Protein AF-A0A3M1AF67-F1 (afdb_monomer_lite)

pLDDT: mean 84.78, std 12.03, range [39.09, 96.94]

Sequence (93 aa):
LGQHGVLSGIRRANGRVEVRKLSPQIPARAVKDIIGCGDAFGAAFVVHYLTHGDFFGASRFATQIATLNTNFIGSLTRDKFEKEIQPYANTAT

Secondary structure (DSSP, 8-state):
-GGG-EEEEEE-TTS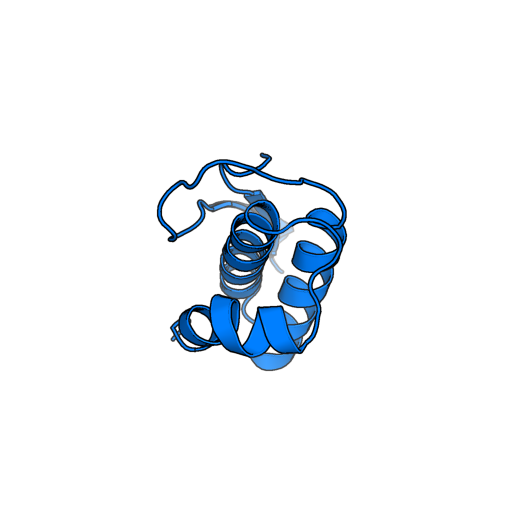PEEEEEE--SS--------TTHHHHHHHHHHHHHHHH--HHHHHHHHHHHHHHHTTSSSS--HHHIIIIIHHHHTT--

Radius of gyration: 13.39 Å; chains: 1; bounding box: 32×24×40 Å

Structure (mmCIF, N/CA/C/O backbone):
data_AF-A0A3M1AF67-F1
#
_entry.id   AF-A0A3M1AF67-F1
#
loop_
_atom_site.group_PDB
_atom_site.id
_atom_site.type_symbol
_atom_site.label_atom_id
_atom_site.label_alt_id
_atom_site.label_comp_id
_atom_site.label_asym_id
_atom_site.label_entity_id
_atom_site.label_seq_id
_atom_site.pdbx_PDB_ins_code
_atom_site.Cartn_x
_atom_site.Cartn_y
_atom_site.Cartn_z
_atom_site.occupancy
_atom_site.B_iso_or_equiv
_atom_site.auth_seq_id
_atom_site.auth_comp_id
_atom_site.auth_asym_id
_atom_site.auth_atom_id
_atom_site.pdbx_PDB_model_num
ATOM 1 N N . LEU A 1 1 ? 5.772 7.890 5.013 1.00 80.31 1 LEU A N 1
ATOM 2 C CA . LEU A 1 1 ? 7.175 8.265 5.315 1.00 80.31 1 LEU A CA 1
ATOM 3 C C . LEU A 1 1 ? 8.060 7.975 4.093 1.00 80.31 1 LEU A C 1
ATOM 5 O O . LEU A 1 1 ? 9.136 7.399 4.228 1.00 80.31 1 LEU A O 1
ATOM 9 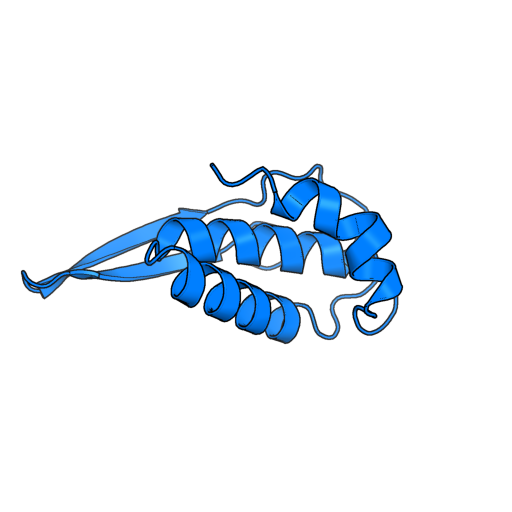N N . GLY A 1 2 ? 7.592 8.326 2.886 1.00 78.69 2 GLY A N 1
ATOM 10 C CA . GLY A 1 2 ? 8.180 7.820 1.639 1.00 78.69 2 GLY A CA 1
ATOM 11 C C . GLY A 1 2 ? 8.261 6.287 1.617 1.00 78.69 2 GLY A C 1
ATOM 12 O O . GLY A 1 2 ? 7.406 5.611 2.189 1.00 78.69 2 GLY A O 1
ATOM 13 N N . GLN A 1 3 ? 9.342 5.759 1.044 1.00 75.94 3 GLN A N 1
ATOM 14 C CA . GLN A 1 3 ? 9.663 4.324 1.008 1.00 75.94 3 GLN A CA 1
ATOM 15 C C . GLN A 1 3 ? 9.940 3.688 2.384 1.00 75.94 3 GLN A C 1
ATOM 17 O O . GLN A 1 3 ? 10.104 2.480 2.485 1.00 75.94 3 GLN A O 1
ATOM 22 N N . HIS A 1 4 ? 10.013 4.472 3.465 1.00 81.62 4 HIS A N 1
ATOM 23 C CA . HIS A 1 4 ? 10.305 3.956 4.809 1.00 81.62 4 HIS A CA 1
ATOM 24 C C . HIS A 1 4 ? 9.055 3.514 5.577 1.00 81.62 4 HIS A C 1
ATOM 26 O O . HIS A 1 4 ? 9.144 3.174 6.758 1.00 81.62 4 HIS A O 1
ATOM 32 N N . GLY A 1 5 ? 7.889 3.541 4.929 1.00 88.38 5 GLY A N 1
ATOM 33 C CA . GLY A 1 5 ? 6.644 3.032 5.489 1.00 88.38 5 GLY A CA 1
ATOM 34 C C . GLY A 1 5 ? 5.577 4.092 5.725 1.00 88.38 5 GLY A C 1
ATOM 35 O O . GLY A 1 5 ? 5.626 5.196 5.179 1.00 88.38 5 GLY A O 1
ATOM 36 N N . VAL A 1 6 ? 4.606 3.767 6.572 1.00 94.31 6 VAL A N 1
ATOM 37 C CA . VAL A 1 6 ? 3.419 4.587 6.841 1.00 94.31 6 VAL A CA 1
ATOM 38 C C . VAL A 1 6 ? 3.115 4.655 8.338 1.00 94.31 6 VAL A C 1
ATOM 40 O O . VAL A 1 6 ? 3.440 3.744 9.101 1.00 94.31 6 VAL A O 1
ATOM 43 N N . LEU A 1 7 ? 2.502 5.761 8.758 1.00 96.06 7 LEU A N 1
ATOM 44 C CA . LEU A 1 7 ? 1.823 5.864 10.045 1.00 96.06 7 LEU A CA 1
ATOM 45 C C . LEU A 1 7 ? 0.332 5.658 9.793 1.00 96.06 7 LEU A C 1
ATOM 47 O O . LEU A 1 7 ? -0.293 6.474 9.120 1.00 96.06 7 LEU A O 1
ATOM 51 N N . SER A 1 8 ? -0.218 4.575 10.326 1.00 95.69 8 SER A N 1
ATOM 52 C CA . SER A 1 8 ? -1.630 4.230 10.180 1.00 95.69 8 SER A CA 1
ATOM 53 C C . SER A 1 8 ? -2.336 4.392 11.512 1.00 95.69 8 SER A C 1
ATOM 55 O O . SER A 1 8 ? -1.859 3.876 12.522 1.00 95.69 8 SER A O 1
ATOM 57 N N . GLY A 1 9 ? -3.472 5.086 11.516 1.00 96.50 9 GLY A N 1
ATOM 58 C CA . GLY A 1 9 ? -4.271 5.325 12.713 1.00 96.50 9 GLY A CA 1
ATOM 59 C C . GLY A 1 9 ? -5.741 4.998 12.489 1.00 96.50 9 GLY A C 1
ATOM 60 O O . GLY A 1 9 ? -6.307 5.404 11.479 1.00 96.50 9 GLY A O 1
ATOM 61 N N . ILE A 1 10 ? -6.363 4.298 13.438 1.00 96.50 10 ILE A N 1
ATOM 62 C CA . ILE A 1 10 ? -7.806 4.032 13.443 1.00 96.50 10 ILE A CA 1
ATOM 63 C C . ILE A 1 10 ? -8.402 4.380 14.807 1.00 96.50 10 ILE A C 1
ATOM 65 O O . ILE A 1 10 ? -7.841 4.051 15.855 1.00 96.50 10 ILE A O 1
ATOM 69 N N . ARG A 1 11 ? -9.560 5.048 14.806 1.00 96.69 11 ARG A N 1
ATOM 70 C CA . ARG A 1 11 ? -10.360 5.252 16.017 1.00 96.69 11 ARG A CA 1
ATOM 71 C C . ARG A 1 11 ? -11.215 4.010 16.262 1.00 96.69 11 ARG A C 1
ATOM 73 O O . ARG A 1 11 ? -11.990 3.605 15.402 1.00 96.69 11 ARG A O 1
ATOM 80 N N . ARG A 1 12 ? -11.067 3.403 17.435 1.00 93.94 12 ARG A N 1
ATOM 81 C CA . ARG A 1 12 ? -11.869 2.260 17.885 1.00 93.94 12 ARG A CA 1
ATOM 82 C C . ARG A 1 12 ? -13.216 2.737 18.437 1.00 93.94 12 ARG A C 1
ATOM 84 O O . ARG A 1 12 ? -13.364 3.898 18.813 1.00 93.94 12 ARG A O 1
ATOM 91 N N . ALA A 1 13 ? -14.181 1.821 18.541 1.00 93.75 13 ALA A N 1
ATOM 92 C CA . ALA A 1 13 ? -15.525 2.115 19.050 1.00 93.75 13 ALA A CA 1
ATOM 93 C C . ALA A 1 13 ? -15.523 2.711 20.472 1.00 93.75 13 ALA A C 1
ATOM 95 O O . ALA A 1 13 ? -16.354 3.548 20.796 1.00 93.75 13 ALA A O 1
ATOM 96 N N . ASN A 1 14 ? -14.536 2.352 21.300 1.00 95.31 14 ASN A N 1
ATOM 97 C CA . ASN A 1 14 ? -14.342 2.910 22.643 1.00 95.31 14 ASN A CA 1
ATOM 98 C C . ASN A 1 14 ? -13.708 4.319 22.655 1.00 95.31 14 ASN A C 1
ATOM 100 O O . ASN A 1 14 ? -13.237 4.776 23.693 1.00 95.31 14 ASN A O 1
ATOM 104 N N . GLY A 1 15 ? -13.608 4.980 21.500 1.00 94.88 15 GLY A N 1
ATOM 105 C CA . GLY A 1 15 ? -13.038 6.316 21.355 1.00 94.88 15 GLY A CA 1
ATOM 106 C C . GLY A 1 15 ? -11.508 6.374 21.349 1.00 94.88 15 GLY A C 1
ATOM 107 O O . GLY A 1 15 ? -10.966 7.419 20.983 1.00 94.88 15 GLY A O 1
ATOM 108 N N . ARG A 1 16 ? -10.797 5.286 21.683 1.00 96.25 16 ARG A N 1
ATOM 109 C CA . ARG A 1 16 ? -9.325 5.250 21.660 1.00 96.25 16 ARG A CA 1
ATOM 110 C C . ARG A 1 16 ? -8.813 5.256 20.223 1.00 96.25 16 ARG A C 1
ATOM 112 O O . ARG A 1 16 ? -9.363 4.583 19.353 1.00 96.25 16 ARG A O 1
ATOM 119 N N . VAL A 1 17 ? -7.733 5.993 19.986 1.00 96.38 17 VAL A N 1
ATOM 120 C CA . VAL A 1 17 ? -7.008 5.964 18.713 1.00 96.38 17 VAL A CA 1
ATOM 121 C C . VAL A 1 17 ? -5.863 4.976 18.844 1.00 96.38 17 VAL A C 1
ATOM 123 O O . VAL A 1 17 ? -5.035 5.088 19.745 1.00 96.38 17 VAL A O 1
ATOM 126 N N . GLU A 1 18 ? -5.827 4.004 17.947 1.00 96.94 18 GLU A N 1
ATOM 127 C CA . GLU A 1 18 ? -4.701 3.095 17.808 1.00 96.94 18 GLU A CA 1
ATOM 128 C C . GLU A 1 18 ? -3.857 3.538 16.619 1.00 96.94 18 GLU A C 1
ATOM 130 O O . GLU A 1 18 ? -4.387 3.696 15.520 1.00 96.94 18 GLU A O 1
ATOM 135 N N . VAL A 1 19 ? -2.554 3.724 16.835 1.00 96.81 19 VAL A N 1
ATOM 136 C CA . VAL A 1 19 ? -1.596 4.136 15.802 1.00 96.81 19 VAL A CA 1
ATOM 137 C C . VAL A 1 19 ? -0.500 3.086 15.685 1.00 96.81 19 VAL A C 1
ATOM 139 O O . VAL A 1 19 ? 0.050 2.645 16.692 1.00 96.81 19 VAL A O 1
ATOM 142 N N . ARG A 1 20 ? -0.152 2.702 14.455 1.00 95.50 20 ARG A N 1
ATOM 143 C CA . ARG A 1 20 ? 0.962 1.797 14.158 1.00 95.50 20 ARG A CA 1
ATOM 144 C C . ARG A 1 20 ? 1.862 2.407 13.092 1.00 95.50 20 ARG A C 1
ATOM 146 O O . ARG A 1 20 ? 1.381 2.901 12.074 1.00 95.50 20 ARG A O 1
ATOM 153 N N . LYS A 1 21 ? 3.176 2.324 13.305 1.00 94.19 21 LYS A N 1
ATOM 154 C CA . LYS A 1 21 ? 4.163 2.511 12.239 1.00 94.19 21 LYS A CA 1
ATOM 155 C C . LYS A 1 21 ? 4.344 1.177 11.526 1.00 94.19 21 LYS A C 1
ATOM 157 O O . LYS A 1 21 ? 4.687 0.185 12.164 1.00 94.19 21 LYS A O 1
ATOM 162 N N . LEU A 1 22 ? 4.104 1.156 10.222 1.00 91.88 22 LEU A N 1
ATOM 163 C CA . LEU A 1 22 ? 4.243 -0.033 9.388 1.00 91.88 22 LEU A CA 1
ATOM 164 C C . LEU A 1 22 ? 5.348 0.210 8.369 1.00 91.88 22 LEU A C 1
ATOM 166 O O . LEU A 1 22 ? 5.366 1.250 7.716 1.00 91.88 22 LEU A O 1
ATOM 170 N N . SER A 1 23 ? 6.255 -0.752 8.242 1.00 86.44 23 SER A N 1
ATOM 171 C CA . SER A 1 23 ? 7.343 -0.721 7.265 1.00 86.44 23 SER A CA 1
ATOM 172 C C . SER A 1 23 ? 7.016 -1.635 6.080 1.00 86.44 23 SER A C 1
ATOM 174 O O . SER A 1 23 ? 6.311 -2.634 6.268 1.00 86.44 23 SER A O 1
ATOM 176 N N . PRO A 1 24 ? 7.533 -1.345 4.873 1.00 80.44 24 PRO A N 1
ATOM 177 C CA . PRO A 1 24 ? 7.434 -2.272 3.755 1.00 80.44 24 PRO A CA 1
ATOM 178 C C . PRO A 1 24 ? 8.160 -3.575 4.106 1.00 80.44 24 PRO A C 1
ATOM 180 O O . PRO A 1 24 ? 9.237 -3.547 4.698 1.00 80.44 24 PRO A O 1
ATOM 183 N N . GLN A 1 25 ? 7.588 -4.715 3.723 1.00 81.19 25 GLN A N 1
ATOM 184 C CA . GLN A 1 25 ? 8.229 -6.031 3.874 1.00 81.19 25 GLN A CA 1
ATOM 185 C C . GLN A 1 25 ? 8.870 -6.489 2.562 1.00 81.19 25 GLN A C 1
ATOM 187 O O . GLN A 1 25 ? 8.833 -7.664 2.213 1.00 81.19 25 GLN A O 1
ATOM 192 N N . ILE A 1 26 ? 9.430 -5.539 1.819 1.00 74.50 26 ILE A N 1
ATOM 193 C CA . ILE A 1 26 ? 10.160 -5.796 0.583 1.00 74.50 26 ILE A CA 1
ATOM 194 C C . ILE A 1 26 ? 11.574 -5.221 0.713 1.00 74.50 26 ILE A C 1
ATOM 196 O O . ILE A 1 26 ? 11.748 -4.209 1.400 1.00 74.50 26 ILE A O 1
ATOM 200 N N . PRO A 1 27 ? 12.589 -5.839 0.082 1.00 72.19 27 PRO A N 1
ATOM 201 C CA . PRO A 1 27 ? 13.943 -5.305 0.094 1.00 72.19 27 PRO A CA 1
ATOM 202 C C . PRO A 1 27 ? 13.975 -3.878 -0.455 1.00 72.19 27 PRO A C 1
ATOM 204 O O . PRO A 1 27 ? 13.332 -3.586 -1.466 1.00 72.19 27 PRO A O 1
ATOM 207 N N . ALA A 1 28 ? 14.756 -3.006 0.184 1.00 68.00 28 ALA A N 1
ATOM 208 C CA . ALA A 1 28 ? 15.017 -1.678 -0.349 1.00 68.00 28 ALA A CA 1
ATOM 209 C C . ALA A 1 28 ? 15.682 -1.810 -1.728 1.00 68.00 28 ALA A C 1
ATOM 211 O O . ALA A 1 28 ? 16.688 -2.504 -1.885 1.00 68.00 28 ALA A O 1
ATOM 212 N N . ARG A 1 29 ? 15.101 -1.155 -2.731 1.00 76.88 29 ARG A N 1
ATOM 213 C CA . ARG A 1 29 ? 15.627 -1.071 -4.096 1.00 76.88 29 ARG A CA 1
ATOM 214 C C . ARG A 1 29 ? 15.880 0.395 -4.437 1.00 76.88 29 ARG A C 1
ATOM 216 O O . ARG A 1 29 ? 15.394 1.292 -3.752 1.00 76.88 29 ARG A O 1
ATOM 223 N N . ALA A 1 30 ? 16.672 0.639 -5.478 1.00 79.94 30 ALA A N 1
ATOM 224 C CA . ALA A 1 30 ? 16.895 1.996 -5.960 1.00 79.94 30 ALA A CA 1
ATOM 225 C C . ALA A 1 30 ? 15.572 2.599 -6.460 1.00 79.94 30 ALA A C 1
ATOM 227 O O . ALA A 1 30 ? 14.958 2.063 -7.385 1.00 79.94 30 ALA A O 1
ATOM 228 N N . VAL A 1 31 ? 15.162 3.714 -5.850 1.00 83.06 31 VAL A N 1
ATOM 229 C CA . VAL A 1 31 ? 14.003 4.507 -6.276 1.00 83.06 31 VAL A CA 1
ATOM 230 C C . VAL A 1 31 ? 14.278 5.058 -7.673 1.00 83.06 31 VAL A C 1
ATOM 232 O O . VAL A 1 31 ? 15.255 5.776 -7.872 1.00 83.06 31 VAL A O 1
ATOM 235 N N . LYS A 1 32 ? 13.425 4.705 -8.635 1.00 86.25 32 LYS A N 1
ATOM 236 C CA . LYS A 1 32 ? 13.495 5.170 -10.028 1.00 86.25 32 LYS A CA 1
ATOM 237 C C . LYS A 1 32 ? 12.510 6.295 -10.313 1.00 86.25 32 LYS A C 1
ATOM 239 O O . LYS A 1 32 ? 12.826 7.193 -11.082 1.00 86.25 32 LYS A O 1
ATOM 244 N N . ASP A 1 33 ? 11.332 6.232 -9.704 1.00 85.44 33 ASP A N 1
ATOM 245 C CA . ASP A 1 33 ? 10.255 7.207 -9.856 1.00 85.44 33 ASP A CA 1
ATOM 246 C C . ASP A 1 33 ? 9.439 7.241 -8.558 1.00 85.44 33 ASP A C 1
ATOM 248 O O . ASP A 1 33 ? 9.435 6.280 -7.794 1.00 85.44 33 ASP A O 1
ATOM 252 N N . ILE A 1 34 ? 8.761 8.346 -8.280 1.00 87.69 34 ILE A N 1
ATOM 253 C CA . ILE A 1 34 ? 7.847 8.486 -7.138 1.00 87.69 34 ILE A CA 1
ATOM 254 C C . ILE A 1 34 ? 6.423 8.840 -7.573 1.00 87.69 34 ILE A C 1
ATOM 256 O O . ILE A 1 34 ? 5.503 8.822 -6.749 1.00 87.69 34 ILE A O 1
ATOM 260 N N . ILE A 1 35 ? 6.226 9.150 -8.855 1.00 88.56 35 ILE A N 1
ATOM 261 C CA . ILE A 1 35 ? 4.937 9.546 -9.409 1.00 88.56 35 ILE A CA 1
ATOM 262 C C . ILE A 1 35 ? 3.928 8.405 -9.221 1.00 88.56 35 ILE A C 1
ATOM 264 O O . ILE A 1 35 ? 4.219 7.228 -9.434 1.00 88.56 35 ILE A O 1
ATOM 268 N N . GLY A 1 36 ? 2.727 8.756 -8.757 1.00 86.12 36 GLY A N 1
ATOM 269 C CA . GLY A 1 36 ? 1.628 7.810 -8.556 1.00 86.12 36 GLY A CA 1
ATOM 270 C C . GLY A 1 36 ? 1.780 6.859 -7.362 1.00 86.12 36 GLY A C 1
ATOM 271 O O . GLY A 1 36 ? 0.890 6.045 -7.136 1.00 86.12 36 GLY A O 1
ATOM 272 N N . CYS A 1 37 ? 2.844 6.947 -6.550 1.00 88.62 37 CYS A N 1
ATOM 273 C CA . CYS A 1 37 ? 2.994 6.067 -5.379 1.00 88.62 37 CYS A CA 1
ATOM 274 C C . CYS A 1 37 ? 1.892 6.286 -4.328 1.00 88.62 37 CYS A C 1
ATOM 276 O O . CYS A 1 37 ? 1.484 5.337 -3.661 1.00 88.62 37 CYS A O 1
ATOM 278 N N . GLY A 1 38 ? 1.397 7.521 -4.192 1.00 89.88 38 GLY A N 1
ATOM 279 C CA . GLY A 1 38 ? 0.256 7.842 -3.328 1.00 89.88 38 GLY A CA 1
ATOM 280 C C . GLY A 1 38 ? -1.061 7.261 -3.848 1.00 89.88 38 GLY A C 1
ATOM 281 O O . GLY A 1 38 ? -1.817 6.676 -3.075 1.00 89.88 38 GLY A O 1
ATOM 282 N N . ASP A 1 39 ? -1.300 7.342 -5.158 1.00 90.88 39 ASP A N 1
ATOM 283 C CA . ASP A 1 39 ? -2.498 6.777 -5.792 1.00 90.88 39 ASP A CA 1
ATOM 284 C C . ASP A 1 39 ? -2.493 5.248 -5.705 1.00 90.88 39 ASP A C 1
ATOM 286 O O . ASP A 1 39 ? -3.489 4.635 -5.321 1.00 90.88 39 ASP A O 1
ATOM 290 N N . ALA A 1 40 ? -1.338 4.632 -5.973 1.00 89.19 40 ALA A N 1
ATOM 291 C CA . ALA A 1 40 ? -1.134 3.197 -5.819 1.00 89.19 40 ALA A CA 1
ATOM 292 C C . ALA A 1 40 ? -1.356 2.747 -4.366 1.00 89.19 40 ALA A C 1
ATOM 294 O O . ALA A 1 40 ? -2.013 1.731 -4.138 1.00 89.19 40 ALA A O 1
ATOM 295 N N . PHE A 1 41 ? -0.873 3.519 -3.382 1.00 93.06 41 PHE A N 1
ATOM 296 C CA . PHE A 1 41 ? -1.158 3.275 -1.966 1.00 93.06 41 PHE A CA 1
ATOM 297 C C . PHE A 1 41 ? -2.667 3.308 -1.692 1.00 93.06 41 PHE A C 1
ATOM 299 O O . PHE A 1 41 ? -3.208 2.370 -1.111 1.00 93.06 41 PHE A O 1
ATOM 306 N N . GLY A 1 42 ? -3.352 4.377 -2.109 1.00 94.06 42 GLY A N 1
ATOM 307 C CA . GLY A 1 42 ? -4.782 4.561 -1.861 1.00 94.06 42 GLY A CA 1
ATOM 308 C C . GLY A 1 42 ? -5.629 3.449 -2.479 1.00 94.06 42 GLY A C 1
ATOM 309 O O . GLY A 1 42 ? -6.454 2.847 -1.789 1.00 94.06 42 GLY A O 1
ATOM 310 N N . ALA A 1 43 ? -5.373 3.118 -3.746 1.00 92.31 43 ALA A N 1
ATOM 311 C CA . ALA A 1 43 ? -6.063 2.040 -4.448 1.00 92.31 43 ALA A CA 1
ATOM 312 C C . ALA A 1 43 ? -5.838 0.682 -3.765 1.00 92.31 43 ALA A C 1
ATOM 314 O O . ALA A 1 43 ? -6.798 -0.030 -3.469 1.00 92.31 43 ALA A O 1
ATOM 315 N N . ALA A 1 44 ? -4.585 0.347 -3.445 1.00 91.75 44 ALA A N 1
ATOM 316 C CA . ALA A 1 44 ? -4.242 -0.901 -2.772 1.00 91.75 44 ALA A CA 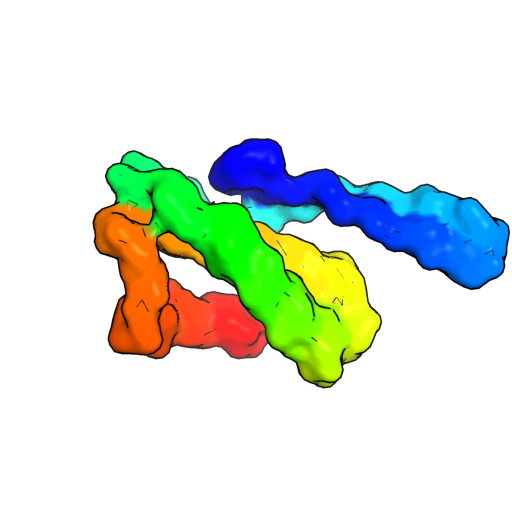1
ATOM 317 C C . ALA A 1 44 ? -4.879 -1.008 -1.378 1.00 91.75 44 ALA A C 1
ATOM 319 O O . ALA A 1 44 ? -5.394 -2.067 -1.016 1.00 91.75 44 ALA A O 1
ATOM 320 N N . PHE A 1 45 ? -4.886 0.088 -0.613 1.00 95.62 45 PHE A N 1
ATOM 321 C CA . PHE A 1 45 ? -5.513 0.134 0.704 1.00 95.62 45 PHE A CA 1
ATOM 322 C C . PHE A 1 45 ? -7.008 -0.170 0.610 1.00 95.62 45 PHE A C 1
ATOM 324 O O . PHE A 1 45 ? -7.497 -1.055 1.309 1.00 95.62 45 PHE A O 1
ATOM 331 N N . VAL A 1 46 ? -7.731 0.540 -0.262 1.00 96.31 46 VAL A N 1
ATOM 332 C CA . VAL A 1 46 ? -9.185 0.385 -0.400 1.00 96.31 46 VAL A CA 1
ATOM 333 C C . VAL A 1 46 ? -9.532 -1.031 -0.847 1.00 96.31 46 VAL A C 1
ATOM 335 O O . VAL A 1 46 ? -10.372 -1.668 -0.218 1.00 96.31 46 VAL A O 1
ATOM 338 N N . VAL A 1 47 ? -8.853 -1.560 -1.867 1.00 93.56 47 VAL A N 1
ATOM 339 C CA . VAL A 1 47 ? -9.101 -2.922 -2.366 1.00 93.56 47 VAL A CA 1
ATOM 340 C C . VAL A 1 47 ? -8.878 -3.962 -1.266 1.00 93.56 47 VAL A C 1
ATOM 342 O O . VAL A 1 47 ? -9.747 -4.802 -1.022 1.00 93.56 47 VAL A O 1
ATOM 345 N N . HIS A 1 48 ? -7.754 -3.891 -0.549 1.00 93.38 48 HIS A N 1
ATOM 346 C CA . HIS A 1 48 ? -7.457 -4.855 0.509 1.00 93.38 48 HIS A CA 1
ATOM 347 C C . HIS A 1 48 ? -8.407 -4.716 1.702 1.00 93.38 48 HIS A C 1
ATOM 349 O O . HIS A 1 48 ? -8.828 -5.726 2.268 1.00 93.38 48 HIS A O 1
ATOM 355 N N . TYR A 1 49 ? -8.761 -3.488 2.089 1.00 95.81 49 TYR A N 1
ATOM 356 C CA . TYR A 1 49 ? -9.671 -3.245 3.205 1.00 95.81 49 TYR A CA 1
ATOM 357 C C . TYR A 1 49 ? -11.090 -3.728 2.897 1.00 95.81 49 TYR A C 1
ATOM 359 O O . TYR A 1 49 ? -11.692 -4.389 3.735 1.00 95.81 49 TYR A O 1
ATOM 367 N N . LEU A 1 50 ? -11.598 -3.471 1.688 1.00 94.88 50 LEU A N 1
ATOM 368 C CA . LEU A 1 50 ? -12.912 -3.958 1.260 1.00 94.88 50 LEU A CA 1
ATOM 369 C C . LEU A 1 50 ? -12.969 -5.487 1.167 1.00 94.88 50 LEU A C 1
ATOM 371 O O . LEU A 1 50 ? -14.018 -6.070 1.418 1.00 94.88 50 LEU A O 1
ATOM 375 N N . THR A 1 51 ? -11.848 -6.133 0.836 1.00 92.56 51 THR A N 1
ATOM 376 C CA . THR A 1 51 ? -11.779 -7.597 0.710 1.00 92.56 51 THR A CA 1
ATOM 377 C C . THR A 1 51 ? -11.691 -8.296 2.071 1.00 92.56 51 THR A C 1
ATOM 379 O O . THR A 1 51 ? -12.321 -9.330 2.266 1.00 92.56 51 THR A O 1
ATOM 382 N N . HIS A 1 52 ? -10.930 -7.742 3.024 1.00 92.19 52 HIS A N 1
ATOM 383 C CA . HIS A 1 52 ? -10.567 -8.451 4.263 1.00 92.19 52 HIS A CA 1
ATOM 384 C C . HIS A 1 52 ? -11.086 -7.802 5.554 1.00 92.19 52 HIS A C 1
ATOM 386 O O . HIS A 1 52 ? -11.010 -8.408 6.618 1.00 92.19 52 HIS A O 1
ATOM 392 N N . GLY A 1 53 ? -11.541 -6.547 5.516 1.00 93.19 53 GLY A N 1
ATOM 393 C CA . GLY A 1 53 ? -11.945 -5.788 6.706 1.00 93.19 53 GLY A CA 1
ATOM 394 C C . GLY A 1 53 ? -10.804 -5.424 7.672 1.00 93.19 53 GLY A C 1
ATOM 395 O O . GLY A 1 53 ? -11.050 -4.781 8.695 1.00 93.19 53 GLY A O 1
ATOM 396 N N . ASP A 1 54 ? -9.552 -5.788 7.371 1.00 93.44 54 ASP A N 1
ATOM 397 C CA . ASP A 1 54 ? -8.385 -5.473 8.202 1.00 93.44 54 ASP A CA 1
ATOM 398 C C . ASP A 1 54 ? -7.720 -4.157 7.773 1.00 93.44 54 ASP A C 1
ATOM 400 O O . ASP A 1 54 ? -7.034 -4.072 6.753 1.00 93.44 54 ASP A O 1
ATOM 404 N N . PHE A 1 55 ? -7.887 -3.123 8.598 1.00 95.44 55 PHE A N 1
ATOM 405 C CA . PHE A 1 55 ? -7.314 -1.792 8.386 1.00 95.44 55 PHE A CA 1
ATOM 406 C C . PHE A 1 55 ? -5.775 -1.779 8.397 1.00 95.44 55 PHE A C 1
ATOM 408 O O . PHE A 1 55 ? -5.137 -1.092 7.589 1.00 95.44 55 PHE A O 1
ATOM 415 N N . PHE A 1 56 ? -5.149 -2.507 9.327 1.00 95.00 56 PHE A N 1
ATOM 416 C CA . PHE A 1 56 ? -3.690 -2.502 9.451 1.00 95.00 56 PHE A CA 1
ATOM 417 C C . PHE A 1 56 ? -3.045 -3.441 8.431 1.00 95.00 56 PHE A C 1
ATOM 419 O O . PHE A 1 56 ? -1.983 -3.105 7.904 1.00 95.00 56 PHE A O 1
ATOM 426 N N . GLY A 1 57 ? -3.698 -4.557 8.102 1.00 92.38 57 GLY A N 1
ATOM 427 C CA . GLY A 1 57 ? -3.351 -5.401 6.958 1.00 92.38 57 GLY A CA 1
ATOM 428 C C . GLY A 1 57 ? -3.399 -4.618 5.648 1.00 92.38 57 GLY A C 1
ATOM 429 O O . GLY A 1 57 ? -2.399 -4.562 4.935 1.00 92.38 57 GLY A O 1
ATOM 430 N N . ALA A 1 58 ? -4.487 -3.883 5.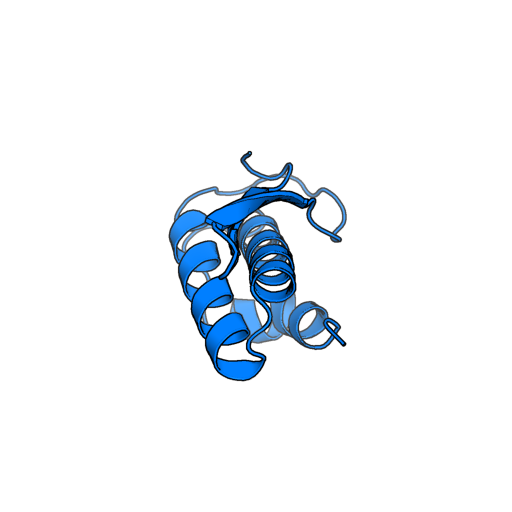397 1.00 94.31 58 ALA A N 1
ATOM 431 C CA . ALA A 1 58 ? -4.614 -3.024 4.220 1.00 94.31 58 ALA A CA 1
ATOM 432 C C . ALA A 1 58 ? -3.522 -1.947 4.152 1.00 94.31 58 ALA A C 1
ATOM 434 O O . ALA A 1 58 ? -2.922 -1.728 3.104 1.00 94.31 58 ALA A O 1
ATOM 435 N N . SER A 1 59 ? -3.201 -1.313 5.283 1.00 95.12 59 SER A N 1
ATOM 436 C CA . SER A 1 59 ? -2.097 -0.349 5.369 1.00 95.12 59 SER A CA 1
ATOM 437 C C . SER A 1 59 ? -0.734 -0.968 5.044 1.00 95.12 59 SER A C 1
ATOM 439 O O . SER A 1 59 ? 0.095 -0.346 4.376 1.00 95.12 59 SER A O 1
ATOM 441 N N . ARG A 1 60 ? -0.480 -2.190 5.526 1.00 92.69 60 ARG A N 1
ATOM 442 C CA . ARG A 1 60 ? 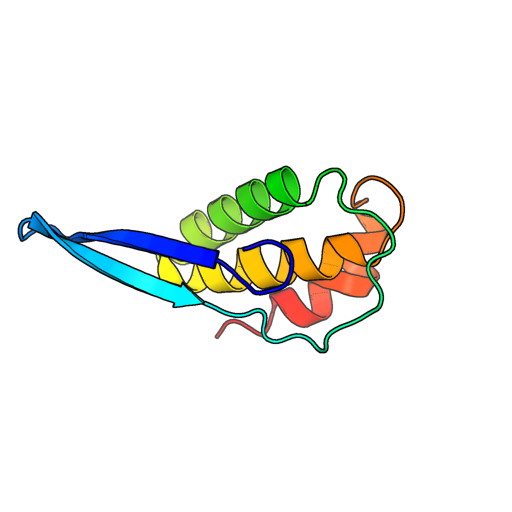0.762 -2.927 5.266 1.00 92.69 60 ARG A CA 1
ATOM 443 C C . ARG A 1 60 ? 0.873 -3.284 3.789 1.00 92.69 60 ARG A C 1
ATOM 445 O O . ARG A 1 60 ? 1.905 -3.006 3.184 1.00 92.69 60 ARG A O 1
ATOM 452 N N . PHE A 1 61 ? -0.197 -3.823 3.216 1.00 90.75 61 PHE A N 1
ATOM 453 C CA . PHE A 1 61 ? -0.279 -4.145 1.798 1.00 90.75 61 PHE A CA 1
ATOM 454 C C . PHE A 1 61 ? -0.064 -2.900 0.928 1.00 90.75 61 PHE A C 1
ATOM 456 O O . PHE A 1 61 ? 0.845 -2.868 0.105 1.00 90.75 61 PHE A O 1
ATOM 463 N N . ALA A 1 62 ? -0.799 -1.818 1.189 1.00 92.75 62 ALA A N 1
ATOM 464 C CA . ALA A 1 62 ? -0.653 -0.555 0.471 1.00 92.75 62 ALA A CA 1
ATOM 465 C C . ALA A 1 62 ? 0.772 0.013 0.538 1.00 92.75 62 ALA A C 1
ATOM 467 O O . ALA A 1 62 ? 1.297 0.512 -0.457 1.00 92.75 62 ALA A O 1
ATOM 468 N N . THR A 1 63 ? 1.429 -0.119 1.694 1.00 92.31 63 THR A N 1
ATOM 469 C CA . THR A 1 63 ? 2.837 0.264 1.862 1.00 92.31 63 THR A CA 1
ATOM 470 C C . THR A 1 63 ? 3.755 -0.549 0.951 1.00 92.31 63 THR A C 1
ATOM 472 O O . THR A 1 63 ? 4.652 0.023 0.330 1.00 92.31 63 THR A O 1
ATOM 475 N N . GLN A 1 64 ? 3.541 -1.864 0.845 1.00 89.31 64 GLN A N 1
ATOM 476 C CA . GLN A 1 64 ? 4.309 -2.720 -0.064 1.00 89.31 64 GLN A CA 1
ATOM 477 C C . GLN A 1 64 ? 4.090 -2.304 -1.522 1.00 89.31 64 GLN A C 1
ATOM 479 O O . GLN A 1 64 ? 5.070 -2.103 -2.233 1.00 89.31 64 GLN A O 1
ATOM 484 N N . ILE A 1 65 ? 2.841 -2.085 -1.946 1.00 88.31 65 ILE A N 1
ATOM 485 C CA . ILE A 1 65 ? 2.523 -1.668 -3.321 1.00 88.31 65 ILE A CA 1
ATOM 486 C C . ILE A 1 65 ? 3.173 -0.332 -3.670 1.00 88.31 65 ILE A C 1
ATOM 488 O O . ILE A 1 65 ? 3.830 -0.220 -4.703 1.00 88.31 65 ILE A O 1
ATOM 492 N N . ALA A 1 66 ? 3.049 0.667 -2.799 1.00 89.94 66 ALA A N 1
ATOM 493 C CA . ALA A 1 66 ? 3.650 1.976 -3.021 1.00 89.94 66 ALA A CA 1
ATOM 494 C C . ALA A 1 66 ? 5.182 1.899 -3.107 1.00 89.94 66 ALA A C 1
ATOM 496 O O . ALA A 1 66 ? 5.784 2.562 -3.945 1.00 89.94 66 ALA A O 1
ATOM 497 N N . THR A 1 67 ? 5.810 1.052 -2.285 1.00 88.50 67 THR A N 1
ATOM 498 C CA . THR A 1 67 ? 7.269 0.842 -2.306 1.00 88.50 67 THR A CA 1
ATOM 499 C C . THR A 1 67 ? 7.715 0.022 -3.523 1.00 88.50 67 THR A C 1
ATOM 501 O O . THR A 1 67 ? 8.818 0.201 -4.026 1.00 88.50 67 THR A O 1
ATOM 504 N N . LEU A 1 68 ? 6.877 -0.876 -4.047 1.00 85.69 68 LEU A N 1
ATOM 505 C CA . LEU A 1 68 ? 7.150 -1.534 -5.326 1.00 85.69 68 LEU A CA 1
ATOM 506 C C . LEU A 1 68 ? 7.041 -0.537 -6.475 1.00 85.69 68 LEU A C 1
ATOM 508 O O . LEU A 1 68 ? 7.912 -0.528 -7.343 1.00 85.69 68 LEU A O 1
ATOM 512 N N . ASN A 1 69 ? 6.023 0.328 -6.446 1.00 86.69 69 ASN A N 1
ATOM 513 C CA . ASN A 1 69 ? 5.787 1.324 -7.483 1.00 86.69 69 ASN A CA 1
ATOM 514 C C . ASN A 1 69 ? 6.993 2.248 -7.685 1.00 86.69 69 ASN A C 1
ATOM 516 O O . ASN A 1 69 ? 7.295 2.597 -8.822 1.00 86.69 69 ASN A O 1
ATOM 520 N N . THR A 1 70 ? 7.752 2.549 -6.622 1.00 86.69 70 THR A N 1
ATOM 521 C CA . THR A 1 70 ? 8.948 3.390 -6.751 1.00 86.69 70 THR A CA 1
ATOM 522 C C . THR A 1 70 ? 10.047 2.799 -7.640 1.00 86.69 70 THR A C 1
ATOM 524 O O . THR A 1 70 ? 10.996 3.491 -8.000 1.00 86.69 70 THR A O 1
ATOM 527 N N . ASN A 1 71 ? 9.965 1.512 -7.987 1.00 84.19 71 ASN A N 1
ATOM 528 C CA . ASN A 1 71 ? 10.978 0.800 -8.770 1.00 84.19 71 ASN A CA 1
ATOM 529 C C . ASN A 1 71 ? 10.706 0.804 -10.283 1.00 84.19 71 ASN A C 1
ATOM 531 O O . ASN A 1 71 ? 11.499 0.234 -11.048 1.00 84.19 71 ASN A O 1
ATOM 535 N N . PHE A 1 72 ? 9.612 1.429 -10.724 1.00 81.44 72 PHE A N 1
ATOM 536 C CA . PHE A 1 72 ? 9.203 1.516 -12.125 1.00 81.44 72 PHE A CA 1
ATOM 537 C C . PHE A 1 72 ? 9.116 2.975 -12.558 1.00 81.44 72 PHE A C 1
ATOM 539 O O . PHE A 1 72 ? 8.803 3.831 -11.750 1.00 81.44 72 PHE A O 1
ATOM 546 N N . ILE A 1 73 ? 9.382 3.249 -13.835 1.00 80.31 73 ILE A N 1
ATOM 547 C CA . ILE A 1 73 ? 9.166 4.581 -14.416 1.00 80.31 73 ILE A CA 1
ATOM 548 C C . ILE A 1 73 ? 7.707 4.695 -14.863 1.00 80.31 73 ILE A C 1
ATOM 550 O O . ILE A 1 73 ? 7.187 3.776 -15.520 1.00 80.31 73 ILE A O 1
ATOM 554 N N . GLY A 1 74 ? 7.084 5.829 -14.543 1.00 72.56 74 GLY A N 1
ATOM 555 C CA . GLY A 1 74 ? 5.695 6.142 -14.846 1.00 72.56 74 GLY A CA 1
ATOM 556 C C . GLY A 1 74 ? 4.700 5.354 -13.996 1.00 72.56 74 GLY A C 1
ATOM 557 O O . GLY A 1 74 ? 5.055 4.663 -13.043 1.00 72.56 74 GLY A O 1
ATOM 558 N N . SER A 1 75 ? 3.424 5.438 -14.363 1.00 64.62 75 SER A N 1
ATOM 559 C CA . SER A 1 75 ? 2.362 4.746 -13.636 1.00 64.62 75 SER A CA 1
ATOM 560 C C . SER A 1 75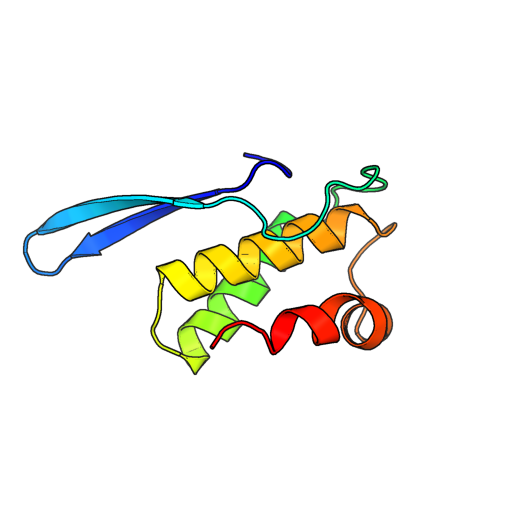 ? 2.493 3.224 -13.716 1.00 64.62 75 SER A C 1
ATOM 562 O O . SER A 1 75 ? 2.970 2.642 -14.702 1.00 64.62 75 SER A O 1
ATOM 564 N N . LEU A 1 76 ? 2.000 2.575 -12.666 1.00 67.94 76 LEU A N 1
ATOM 565 C CA . LEU A 1 76 ? 1.816 1.139 -12.632 1.00 67.94 76 LEU A CA 1
ATOM 566 C C . LEU A 1 76 ? 0.782 0.721 -13.685 1.00 67.94 76 LEU A C 1
ATOM 568 O O . LEU A 1 76 ? -0.392 1.073 -13.594 1.00 67.94 76 LEU A O 1
ATOM 572 N N . THR A 1 77 ? 1.218 -0.030 -14.692 1.00 74.62 77 THR A N 1
ATOM 573 C CA . THR A 1 77 ? 0.311 -0.669 -15.651 1.00 74.62 77 THR A CA 1
ATOM 574 C C . THR A 1 77 ? -0.143 -2.022 -15.113 1.00 74.62 77 THR A C 1
ATOM 576 O O . THR A 1 77 ? 0.517 -2.605 -14.249 1.00 74.62 77 THR A O 1
ATOM 579 N N . ARG A 1 78 ? -1.243 -2.558 -15.654 1.00 74.75 78 ARG A N 1
ATOM 580 C CA . ARG A 1 78 ? -1.731 -3.900 -15.307 1.00 74.75 78 ARG A CA 1
ATOM 581 C C . ARG A 1 78 ? -0.653 -4.972 -15.494 1.00 74.75 78 ARG A C 1
ATOM 583 O O . ARG A 1 78 ? -0.396 -5.729 -14.569 1.00 74.75 78 ARG A O 1
ATOM 590 N N . ASP A 1 79 ? 0.049 -4.965 -16.623 1.00 79.25 79 ASP A N 1
ATOM 591 C CA . ASP A 1 79 ? 1.118 -5.933 -16.900 1.00 79.25 79 ASP A CA 1
ATOM 592 C C . ASP A 1 79 ? 2.271 -5.857 -15.889 1.00 79.25 79 ASP A C 1
ATOM 594 O O . ASP A 1 79 ? 2.809 -6.885 -15.474 1.00 79.25 79 ASP A O 1
ATOM 598 N N . LYS A 1 80 ? 2.665 -4.640 -15.480 1.00 74.69 80 LYS A N 1
ATOM 599 C CA . LYS A 1 80 ? 3.684 -4.443 -14.437 1.00 74.69 80 LYS A CA 1
ATOM 600 C C . LYS A 1 80 ? 3.175 -4.947 -13.089 1.00 74.69 80 LYS A C 1
ATOM 602 O O . LYS A 1 80 ? 3.932 -5.579 -12.359 1.00 74.69 80 LYS A O 1
ATOM 607 N N . PHE A 1 81 ? 1.905 -4.699 -12.770 1.00 74.25 81 PHE A N 1
ATOM 608 C CA . PHE A 1 81 ? 1.286 -5.216 -11.555 1.00 74.25 81 PHE A CA 1
ATOM 609 C C . PHE A 1 81 ? 1.296 -6.750 -11.536 1.00 74.25 81 PHE A C 1
ATOM 611 O O . PHE A 1 81 ? 1.798 -7.342 -10.586 1.00 74.25 81 PHE A O 1
ATOM 618 N N . GLU A 1 82 ? 0.825 -7.401 -12.597 1.00 78.19 82 GLU A N 1
ATOM 619 C CA . GLU A 1 82 ? 0.738 -8.864 -12.668 1.00 78.19 82 GLU A CA 1
ATOM 620 C C . GLU A 1 82 ? 2.119 -9.537 -12.576 1.00 78.19 82 GLU A C 1
ATOM 622 O O . GLU A 1 82 ? 2.269 -10.547 -11.891 1.00 78.19 82 GLU A O 1
ATOM 627 N N . LYS A 1 83 ? 3.152 -8.964 -13.207 1.00 77.81 83 LYS A N 1
ATOM 628 C CA . LYS A 1 83 ? 4.508 -9.542 -13.211 1.00 77.81 83 LYS A CA 1
ATOM 629 C C . LYS A 1 83 ? 5.301 -9.273 -11.937 1.00 77.81 83 LYS A C 1
ATOM 631 O O . LYS A 1 83 ? 5.994 -10.159 -11.448 1.00 77.81 83 LYS A O 1
ATOM 636 N N . GLU A 1 84 ? 5.239 -8.049 -11.425 1.00 74.88 84 GLU A N 1
ATOM 637 C CA . GLU A 1 84 ? 6.188 -7.575 -10.411 1.00 74.88 84 GLU A CA 1
ATOM 638 C C . GLU A 1 84 ? 5.553 -7.392 -9.032 1.00 74.88 84 GLU A C 1
ATOM 640 O O . GLU A 1 84 ? 6.264 -7.313 -8.031 1.00 74.88 84 GLU A O 1
ATOM 645 N N . ILE A 1 85 ? 4.222 -7.295 -8.965 1.00 71.56 85 ILE A N 1
ATOM 646 C CA . ILE A 1 85 ? 3.495 -6.956 -7.738 1.00 71.56 85 ILE A CA 1
ATOM 647 C C . ILE A 1 85 ? 2.610 -8.100 -7.247 1.00 71.56 85 ILE A C 1
ATOM 649 O O . ILE A 1 85 ? 2.648 -8.415 -6.058 1.00 71.56 85 ILE A O 1
ATOM 653 N N . GLN A 1 86 ? 1.861 -8.757 -8.136 1.00 73.81 86 GLN A N 1
ATOM 654 C CA . GLN A 1 86 ? 0.999 -9.901 -7.816 1.00 73.81 86 GLN A CA 1
ATOM 655 C C . GLN A 1 86 ? 1.688 -10.972 -6.945 1.00 73.81 86 GLN A C 1
ATOM 657 O O . GLN A 1 86 ? 1.039 -11.454 -6.012 1.00 73.81 86 GLN A O 1
ATOM 662 N N . PRO A 1 87 ? 2.982 -11.315 -7.145 1.00 74.19 87 PRO A N 1
ATOM 663 C CA . PRO A 1 87 ? 3.662 -12.300 -6.299 1.00 74.19 87 PRO A CA 1
ATOM 664 C C . PRO A 1 87 ? 3.716 -11.917 -4.813 1.00 74.19 87 PRO A C 1
ATOM 666 O O . PRO A 1 87 ? 3.730 -12.792 -3.954 1.00 74.19 87 PRO A O 1
ATOM 669 N N . TYR A 1 88 ? 3.715 -10.618 -4.506 1.00 65.75 88 TYR A N 1
ATOM 670 C CA . TYR A 1 88 ? 3.715 -10.087 -3.141 1.00 65.75 88 TYR A CA 1
ATOM 671 C C . TYR A 1 88 ? 2.299 -9.813 -2.617 1.00 65.75 88 TYR A C 1
ATOM 673 O O . TYR A 1 88 ? 2.100 -9.643 -1.416 1.00 65.75 88 TYR A O 1
ATOM 681 N N . ALA A 1 89 ? 1.303 -9.775 -3.506 1.00 61.25 89 ALA A N 1
ATOM 682 C CA . ALA A 1 89 ? -0.074 -9.477 -3.138 1.00 61.25 89 ALA A CA 1
ATOM 683 C C . ALA A 1 89 ? -0.812 -10.654 -2.492 1.00 61.25 89 ALA A C 1
ATOM 685 O O . ALA A 1 89 ? -1.702 -10.435 -1.678 1.00 61.25 89 ALA A O 1
ATOM 686 N N . ASN A 1 90 ? -0.398 -11.888 -2.789 1.00 57.69 90 ASN A N 1
ATOM 687 C CA . ASN A 1 90 ? -0.999 -13.099 -2.223 1.00 57.69 90 ASN A CA 1
ATOM 688 C C . ASN A 1 90 ? -0.382 -13.536 -0.881 1.00 57.69 90 ASN A C 1
ATOM 690 O O . ASN A 1 90 ? -0.853 -14.497 -0.283 1.00 57.69 90 ASN A O 1
ATOM 694 N N . THR A 1 91 ? 0.669 -12.867 -0.396 1.00 48.72 91 THR A N 1
ATOM 695 C CA . THR A 1 91 ? 1.374 -13.248 0.846 1.00 48.72 91 THR A CA 1
ATOM 696 C C . THR A 1 91 ? 0.833 -12.582 2.116 1.00 48.72 91 THR A C 1
ATOM 698 O O . THR A 1 91 ? 1.439 -12.705 3.176 1.00 48.72 91 THR A O 1
ATOM 701 N N . ALA A 1 92 ? -0.297 -11.879 2.036 1.00 43.59 92 ALA A N 1
ATOM 702 C CA . ALA A 1 92 ? -0.993 -11.326 3.196 1.00 43.59 92 ALA A CA 1
ATOM 703 C C . ALA A 1 92 ? -2.082 -12.298 3.691 1.00 43.59 92 ALA A C 1
ATOM 705 O O . ALA A 1 92 ? -3.270 -12.013 3.582 1.00 43.59 92 ALA A O 1
ATOM 706 N N . THR A 1 93 ? -1.669 -13.463 4.196 1.00 39.09 93 THR A N 1
ATOM 707 C CA . THR A 1 93 ? -2.485 -14.298 5.101 1.00 39.09 93 THR A CA 1
ATOM 708 C C . THR A 1 93 ? -2.110 -14.014 6.541 1.00 39.09 93 THR A C 1
ATOM 710 O O . THR A 1 93 ? -0.885 -14.011 6.811 1.00 39.09 93 THR A O 1
#

Foldseek 3Di:
DQQQADWFWDQDPVRDIDIDTEHAPDDQDDQPDQPCLVVQLVVQLVVVCVVPVDNVLSRRLSSNRSNQQRVDPDDDDPVNCVPRPVVVNVPSD

=== Feature glossary ===
A reading guide for the features in this record.

Start from the sequence.

  · Sequence gives the chain of amino acids in standard one-letter code (A=alanine, C=cysteine, …, Y=tyrosine), read N→C. It is the only feature that is directly encoded by the gene; all structural features are derived from the folded form of this sequence.

Fold it, and you get atomic coordinates and the backbone conformation that goes with them.

  · Structure coordinates are given as an mmCIF _atom_site loop: one row per atom with element, residue name, chain id, sequence number, and x/y/z position in Å. Only the four main-chain atoms per residue are included here; side chains are omitted to keep the record compact.

  · Backbone dihedral angles. Every residue except chain termini has a φ (preceding-C → N → Cα → C) and a ψ (N → Cα → C → next-N). They are reported in degrees following the IUPAC sign convention. Secondary structure is essentially a statement about which (φ, ψ) basin each residue occupies.

  · Eight-state secondary structure (DSSP): H is the canonical α-helix, G the tighter 3₁₀-helix, I the wider π-helix; E/B are β-structure, T and S are turns and bends, and '-' is everything else. DSSP derives these from the pattern of main-chain N–H···O=C hydrogen bonds, not from the sequence.

  · SS3 is a coarse helix/strand/coil call (letters a/b/c) made by the P-SEA algorithm from inter-Cα distances and dihedrals. It is less detailed than DSSP but needs only Cα positions.

Summarize the fold with a handful of shape descriptors and a per-residue structural alphabet.

  · Radius of gyration (Rg) is the root-mean-square distance of Cα atoms from their centroid — a single number for overall size and compactness. A globular domain of N residues has Rg ≈ 2.2·N^0.38 Å; an extended or disordered chain has a much larger Rg. The Cα contact count is the number of residue pairs whose Cα atoms are within 8 Å and are more than four positions apart in sequence — a standard proxy for tertiary packing density. The bounding box is the smallest axis-aligned box enclosing all Cα atoms.

  · 3Di is Foldseek's structural alphabet. Each residue is assigned one of twenty discrete states based on how its Cα sits relative to its spatial (not sequential) neighbors. Aligning 3Di strings finds structural homologs roughly as well as full 3D superposition, but orders of magnitude faster.

  · Solvent-accessible surface area (SASA) is the area in Å² traced out by the centre of a 1.4 Å probe sphere (a water molecule) rolled over the protein's van der Waals surface (Shrake–Rupley / Lee–Richards construction). Buried residues have near-zero SASA; fully exposed residues can exceed 200 Å². The total SASA scales roughly with the number of surface residues.

Ask how reliable the model is.

  · For AlphaFold models, the B-factor field carries pLDDT — the model's own estimate of local accuracy on a 0–100 scale. Regions with pLDDT<50 should be treated as essentially unmodeled; they often correspond to intrinsically disordered segments.

  · For experimental (PDB) structures, the B-factor (temperature factor) quantifies the positional spread of each atom in the crystal — a combination of thermal vibration and static disorder — in units of Å². High B-factors mark flexible loops or poorly resolved regions; low B-factors mark the rigid, well-ordered core.

  · Predicted Aligned Error (PAE) is an AlphaFold confidence matrix: entry (i, j) is the expected error in the position of residue j, in ångströms, when the prediction is superimposed on the true structure at residue i. Low PAE within a block of residues means that block is internally rigid and well-predicted; high PAE between two blocks means their relative placement is uncertain even if each block individually is confident.

Place it in context: what it resembles, what it is annotated as, and how it looks.

  · Structural nearest neighbors (via Foldseek easy-search vs the PDB). Reported per hit: target PDB id, E-value, and alignment TM-score. A TM-score above ~0.5 is the conventional threshold for 'same fold'.

  · Functional annotations link the protein to curated databases. InterPro entries identify conserved domains and families by matching the sequence against member-database signatures (Pfam, PROSITE, CDD, …). Gene Ontology (GO) terms describe molecular function, biological process, and cellular component in a controlled vocabulary. CATH places the structure in a hierarchical fold classification (Class/Architecture/Topology/Homologous-superfamily). The organism is the source species.

  · The contact map is a binary N×N matrix image: pixel (i, j) is dark where Cα_i and Cα_j are within 8 Å and |i−j|>4. Because the |i−j|>4 filter removes local helical contacts, off-diagonal stripes parallel to the main diagonal indicate parallel β-sheets; stripes perpendicular to it indicate antiparallel β-sheets. The Ramachandran plot scatters every residue's (φ, ψ) pair against the sterically allowed regions. The PAE heatmap renders the predicted-aligned-error matrix.

  · Six rendered views show the 3D structure from the faces of a cube — i.e. along ±x, ±y, ±z. Rendering representation is drawn randomly per protein from cartoon (secondary-structure ribbons), sticks (backbone bonds), or molecular surface; coloring is either N→C rainbow (blue at the N-terminus through red at the C-terminus) or one color per chain.